Protein AF-A0AA45W7P8-F1 (afdb_monomer_lite)

Secondary structure (DSSP, 8-state):
-----S-SS-HHHHHHHHHHHHTTT--HHHHHHHHHHHHHHHTT----HHHHHHHHHHHHHHHHHHHHHT--

Structure (mmCIF, N/CA/C/O backbone):
data_AF-A0AA45W7P8-F1
#
_entry.id   AF-A0AA45W7P8-F1
#
loop_
_atom_site.group_PDB
_atom_site.id
_atom_site.type_symbol
_atom_site.label_atom_id
_atom_site.label_alt_id
_atom_site.label_comp_id
_atom_site.label_asym_id
_atom_site.label_entity_id
_atom_site.label_seq_id
_atom_site.pdbx_PDB_ins_code
_atom_site.Cartn_x
_atom_site.Cartn_y
_atom_site.Cartn_z
_atom_site.occupancy
_atom_site.B_iso_or_equiv
_atom_site.auth_seq_id
_atom_site.auth_comp_id
_atom_site.auth_asym_id
_atom_site.auth_atom_id
_atom_site.pdbx_PDB_model_num
ATOM 1 N N . MET A 1 1 ? 15.043 -23.046 -11.467 1.00 34.31 1 MET A N 1
ATOM 2 C CA . MET A 1 1 ? 14.720 -21.607 -11.510 1.00 34.31 1 MET A CA 1
ATOM 3 C C . MET A 1 1 ? 13.621 -21.395 -10.493 1.00 34.31 1 MET A C 1
ATOM 5 O O . MET A 1 1 ? 12.546 -21.948 -10.680 1.00 34.31 1 MET A O 1
ATOM 9 N N . SER A 1 2 ? 13.933 -20.760 -9.365 1.00 38.00 2 SER A N 1
ATOM 10 C CA . SER A 1 2 ? 12.948 -20.521 -8.310 1.00 38.00 2 SER A CA 1
ATOM 11 C C . SER A 1 2 ? 11.978 -19.454 -8.795 1.00 38.00 2 SER A C 1
ATOM 13 O O . SER A 1 2 ? 12.410 -18.379 -9.200 1.00 38.00 2 SER A O 1
ATOM 15 N N . ILE A 1 3 ? 10.687 -19.775 -8.801 1.00 42.94 3 ILE A N 1
ATOM 16 C CA . ILE A 1 3 ? 9.624 -18.783 -8.948 1.00 42.94 3 ILE A CA 1
ATOM 17 C C . ILE A 1 3 ? 9.774 -17.868 -7.725 1.00 42.94 3 ILE A C 1
ATOM 19 O O . ILE A 1 3 ? 9.735 -18.403 -6.613 1.00 42.94 3 ILE A O 1
ATOM 23 N N . PRO A 1 4 ? 10.028 -16.555 -7.872 1.00 41.53 4 PRO A N 1
ATOM 24 C CA . PRO A 1 4 ? 10.014 -15.662 -6.727 1.00 41.53 4 PRO A CA 1
ATOM 25 C C . PRO A 1 4 ? 8.588 -15.688 -6.181 1.00 41.53 4 PRO A C 1
ATOM 27 O O . PRO A 1 4 ? 7.652 -15.187 -6.797 1.00 41.53 4 PRO A O 1
ATOM 30 N N . THR A 1 5 ? 8.397 -16.384 -5.065 1.00 46.78 5 THR A N 1
ATOM 31 C CA . THR A 1 5 ? 7.184 -16.252 -4.270 1.00 46.78 5 THR A CA 1
ATOM 32 C C . THR A 1 5 ? 7.111 -14.790 -3.857 1.00 46.78 5 THR A C 1
ATOM 34 O O . THR A 1 5 ? 8.105 -14.292 -3.328 1.00 46.78 5 THR A O 1
ATOM 37 N N . LEU A 1 6 ? 5.987 -14.123 -4.139 1.00 51.03 6 LEU A N 1
ATOM 38 C CA . LEU A 1 6 ? 5.612 -12.786 -3.659 1.00 51.03 6 LEU A CA 1
ATOM 39 C C . LEU A 1 6 ? 5.698 -12.749 -2.125 1.00 51.03 6 LEU A C 1
ATOM 41 O O . LEU A 1 6 ? 4.732 -12.942 -1.406 1.00 51.03 6 LEU A O 1
ATOM 45 N N . SER A 1 7 ? 6.923 -12.630 -1.639 1.00 53.75 7 SER A N 1
ATOM 46 C CA . SER A 1 7 ? 7.341 -12.603 -0.243 1.00 53.75 7 SER A CA 1
ATOM 47 C C . SER A 1 7 ? 8.385 -11.493 -0.096 1.00 53.75 7 SER A C 1
ATOM 49 O O . SER A 1 7 ? 9.325 -11.613 0.687 1.00 53.75 7 SER A O 1
ATOM 51 N N . THR A 1 8 ? 8.269 -10.460 -0.939 1.00 71.88 8 THR A N 1
ATOM 52 C CA . THR A 1 8 ? 9.199 -9.329 -1.014 1.00 71.88 8 THR A CA 1
ATOM 53 C C . THR A 1 8 ? 8.951 -8.345 0.124 1.00 71.88 8 THR A C 1
ATOM 55 O O . THR A 1 8 ? 9.902 -7.775 0.648 1.00 71.88 8 THR A O 1
ATOM 58 N N . PHE A 1 9 ? 7.693 -8.196 0.550 1.00 81.88 9 PHE A N 1
ATOM 59 C CA . PHE A 1 9 ? 7.293 -7.270 1.604 1.00 81.88 9 PHE A CA 1
ATOM 60 C C . PHE A 1 9 ? 6.612 -8.019 2.744 1.00 81.88 9 PHE A C 1
ATOM 62 O O . PHE A 1 9 ? 5.861 -8.966 2.515 1.00 81.88 9 PHE A O 1
ATOM 69 N N . THR A 1 10 ? 6.892 -7.610 3.976 1.00 89.00 10 THR A N 1
ATOM 70 C CA . THR A 1 10 ? 6.210 -8.135 5.161 1.00 89.00 10 THR A CA 1
ATOM 71 C C . THR A 1 10 ? 4.856 -7.460 5.341 1.00 89.00 10 THR A C 1
ATOM 73 O O . THR A 1 10 ? 4.674 -6.313 4.934 1.00 89.00 10 THR A O 1
ATOM 76 N N . ASP A 1 11 ? 3.925 -8.119 6.029 1.00 89.31 11 ASP A N 1
ATOM 77 C CA . ASP A 1 11 ? 2.611 -7.535 6.331 1.00 89.31 11 ASP A CA 1
ATOM 78 C C . ASP A 1 11 ? 2.722 -6.174 7.032 1.00 89.31 11 ASP A C 1
ATOM 80 O O . ASP A 1 11 ? 1.930 -5.275 6.768 1.00 89.31 11 ASP A O 1
ATOM 84 N N . ASP A 1 12 ? 3.734 -5.993 7.887 1.00 89.25 12 ASP A N 1
ATOM 85 C CA . ASP A 1 12 ? 3.997 -4.712 8.547 1.00 89.25 12 ASP A CA 1
ATOM 86 C C . ASP A 1 12 ? 4.369 -3.614 7.537 1.00 89.25 12 ASP A C 1
ATOM 88 O O . ASP A 1 12 ? 3.875 -2.494 7.646 1.00 89.25 12 ASP A O 1
ATOM 92 N N . GLN A 1 13 ? 5.177 -3.929 6.517 1.00 90.44 13 GLN A N 1
ATOM 93 C CA . GLN A 1 13 ? 5.514 -2.986 5.443 1.00 90.44 13 GLN A CA 1
ATOM 94 C C . GLN A 1 13 ? 4.293 -2.656 4.579 1.00 90.44 13 GLN A C 1
ATOM 96 O O . GLN A 1 13 ? 4.095 -1.499 4.210 1.00 90.44 13 GLN A O 1
ATOM 101 N N . LEU A 1 14 ? 3.449 -3.650 4.289 1.00 92.25 14 LEU A N 1
ATOM 102 C CA . LEU A 1 14 ? 2.201 -3.452 3.549 1.00 92.25 14 LEU A CA 1
ATOM 103 C C . LEU A 1 14 ? 1.242 -2.531 4.318 1.00 92.25 14 LEU A C 1
ATOM 105 O O . LEU A 1 14 ? 0.682 -1.587 3.752 1.00 92.25 14 LEU A O 1
ATOM 109 N N . ARG A 1 15 ? 1.094 -2.768 5.626 1.00 91.31 15 ARG A N 1
ATOM 110 C CA . ARG A 1 15 ? 0.273 -1.948 6.525 1.00 91.31 15 ARG A CA 1
ATOM 111 C C . ARG A 1 15 ? 0.821 -0.533 6.661 1.00 91.31 15 ARG A C 1
ATOM 113 O O . ARG A 1 15 ? 0.057 0.426 6.559 1.00 91.31 15 ARG A O 1
ATOM 120 N N . GLU A 1 16 ? 2.131 -0.376 6.835 1.00 92.50 16 GLU A N 1
ATOM 121 C CA . GLU A 1 16 ? 2.771 0.938 6.929 1.00 92.50 16 GLU A CA 1
ATOM 122 C C . GLU A 1 16 ? 2.608 1.744 5.633 1.00 92.50 16 GLU A C 1
ATOM 124 O O . GLU A 1 16 ? 2.250 2.926 5.686 1.00 92.50 16 GLU A O 1
ATOM 129 N N . ALA A 1 17 ? 2.792 1.103 4.475 1.00 92.62 17 ALA A N 1
ATOM 130 C CA . ALA A 1 17 ? 2.593 1.732 3.175 1.00 92.62 17 ALA A CA 1
ATOM 131 C C . ALA A 1 17 ? 1.150 2.221 3.003 1.00 92.62 17 ALA A C 1
ATOM 133 O O . ALA A 1 17 ? 0.932 3.368 2.609 1.00 92.62 17 ALA A O 1
ATOM 134 N N . TYR A 1 18 ? 0.156 1.406 3.367 1.00 93.94 18 TYR A N 1
ATOM 135 C CA . TYR A 1 18 ? -1.246 1.824 3.332 1.00 93.94 18 TYR A CA 1
ATOM 136 C C . TYR A 1 18 ? -1.546 2.953 4.324 1.00 93.94 18 TYR A C 1
ATOM 138 O O . TYR A 1 18 ? -2.167 3.950 3.956 1.00 93.94 18 TYR A O 1
ATOM 146 N N . ALA A 1 19 ? -1.052 2.861 5.560 1.00 93.00 19 ALA A N 1
ATOM 147 C CA . ALA A 1 19 ? -1.228 3.904 6.569 1.00 93.00 19 ALA A CA 1
ATOM 148 C C . ALA A 1 19 ? -0.633 5.248 6.119 1.00 93.00 19 ALA A C 1
ATOM 150 O O . ALA A 1 19 ? -1.192 6.306 6.414 1.00 93.00 19 ALA A O 1
ATOM 151 N N . PHE A 1 20 ? 0.480 5.230 5.384 1.00 93.56 20 PHE A N 1
ATOM 152 C CA . PHE A 1 20 ? 1.058 6.430 4.786 1.00 93.56 20 PHE A CA 1
ATOM 153 C C . PHE A 1 20 ? 0.137 7.065 3.734 1.00 93.56 20 PHE A C 1
ATOM 155 O O . PHE A 1 20 ? -0.014 8.287 3.733 1.00 93.56 20 PHE A O 1
ATOM 162 N N . GLN A 1 21 ? -0.522 6.263 2.892 1.00 94.69 21 GLN A N 1
ATOM 163 C CA . GLN A 1 21 ? -1.494 6.760 1.909 1.00 94.69 21 GLN A CA 1
ATOM 164 C C . GLN A 1 21 ? -2.755 7.323 2.576 1.00 94.69 21 GLN A C 1
ATOM 166 O O . GLN A 1 21 ? -3.216 8.403 2.211 1.00 94.69 21 GLN A O 1
ATOM 171 N N . VAL A 1 22 ? -3.250 6.668 3.630 1.00 93.00 22 VAL A N 1
ATOM 172 C CA . VAL A 1 22 ? -4.414 7.141 4.398 1.00 93.00 22 VAL A CA 1
ATOM 173 C C . VAL A 1 22 ? -4.162 8.517 5.024 1.00 93.00 22 VAL A C 1
ATOM 175 O O . VAL A 1 22 ? -5.061 9.352 5.037 1.00 93.00 22 VAL A O 1
ATOM 178 N N . ARG A 1 23 ? -2.935 8.809 5.484 1.00 93.38 23 ARG A N 1
ATOM 179 C CA . ARG A 1 23 ? -2.558 10.148 5.993 1.00 93.38 23 ARG A CA 1
ATOM 180 C C . ARG A 1 23 ? -2.585 11.246 4.923 1.00 93.38 23 ARG A C 1
ATOM 182 O O . ARG A 1 23 ? -2.570 12.420 5.278 1.00 93.38 23 ARG A O 1
ATOM 189 N N . GLN A 1 24 ? -2.598 10.871 3.647 1.00 90.94 24 GLN A N 1
ATOM 190 C CA . GLN A 1 24 ? -2.712 11.770 2.497 1.00 90.94 24 GLN A CA 1
ATOM 191 C C . GLN A 1 24 ? -4.134 11.785 1.905 1.00 90.94 24 GLN A C 1
ATOM 193 O O . GLN A 1 24 ? -4.311 12.209 0.768 1.00 90.94 24 GLN A O 1
ATOM 198 N N . ASP A 1 25 ? -5.131 11.303 2.657 1.00 92.31 25 ASP A N 1
ATOM 199 C CA . ASP A 1 25 ? -6.530 11.140 2.234 1.00 92.31 25 ASP A CA 1
ATOM 200 C C . ASP A 1 25 ? -6.762 10.107 1.109 1.00 92.31 25 ASP A C 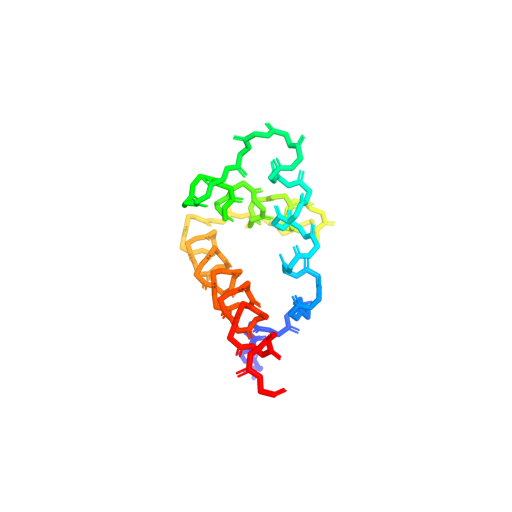1
ATOM 202 O O . ASP A 1 25 ? -7.860 10.015 0.557 1.00 92.31 25 ASP A O 1
ATOM 206 N N . TYR A 1 26 ? -5.778 9.250 0.811 1.00 88.81 26 TYR A N 1
ATOM 207 C CA . TYR A 1 26 ? -5.962 8.104 -0.082 1.00 88.81 26 TYR A CA 1
ATOM 208 C C . TYR A 1 26 ? -6.370 6.865 0.722 1.00 88.81 26 TYR A C 1
ATOM 210 O O . TYR A 1 26 ? -5.548 6.223 1.376 1.00 88.81 26 TYR A O 1
ATOM 218 N N . CYS A 1 27 ? -7.653 6.507 0.668 1.00 88.69 27 CYS A N 1
ATOM 219 C CA . CYS A 1 27 ? -8.223 5.366 1.388 1.00 88.69 27 CYS A CA 1
ATOM 220 C C . CYS A 1 27 ? -8.935 4.372 0.453 1.00 88.69 27 CYS A C 1
ATOM 222 O O . CYS A 1 27 ? -9.143 4.637 -0.734 1.00 88.69 27 CYS A O 1
ATOM 224 N N . GLY A 1 28 ? -9.276 3.193 0.984 1.00 89.94 28 GLY A N 1
ATOM 225 C CA . GLY A 1 28 ? -9.943 2.132 0.225 1.00 89.94 28 GLY A CA 1
ATOM 226 C C . GLY A 1 28 ? -9.075 1.610 -0.922 1.00 89.94 28 GLY A C 1
ATOM 227 O O . GLY A 1 28 ? -7.851 1.548 -0.804 1.00 89.94 28 GLY A O 1
ATOM 228 N N . ASP A 1 29 ? -9.694 1.254 -2.046 1.00 90.88 29 ASP A N 1
ATOM 229 C CA . ASP A 1 29 ? -8.984 0.661 -3.191 1.00 90.88 29 ASP A CA 1
ATOM 230 C C . ASP A 1 29 ? -7.971 1.621 -3.829 1.00 90.88 29 ASP A C 1
ATOM 232 O O . ASP A 1 29 ? -6.899 1.200 -4.269 1.00 90.88 29 ASP A O 1
ATOM 236 N N . MET A 1 30 ? -8.259 2.927 -3.798 1.00 92.00 30 MET A N 1
ATOM 237 C CA . MET A 1 30 ? -7.330 3.956 -4.268 1.00 92.00 30 MET A CA 1
ATOM 238 C C . MET A 1 30 ? -6.078 4.023 -3.382 1.00 92.00 30 MET A C 1
ATOM 240 O O . MET A 1 30 ? -4.965 4.060 -3.900 1.00 92.00 30 MET A O 1
ATOM 244 N N . GLY A 1 31 ? -6.246 3.969 -2.056 1.00 93.44 31 GLY A N 1
ATOM 245 C CA . GLY A 1 31 ? -5.128 3.933 -1.107 1.00 93.44 31 GLY A CA 1
ATOM 246 C C . GLY A 1 31 ? -4.284 2.663 -1.222 1.00 93.44 31 GLY A C 1
ATOM 247 O O . GLY A 1 31 ? -3.058 2.737 -1.189 1.00 93.44 31 GLY A O 1
ATOM 248 N N . ARG A 1 32 ? -4.919 1.501 -1.424 1.00 94.38 32 ARG A N 1
ATOM 249 C CA . ARG A 1 32 ? -4.224 0.216 -1.631 1.00 94.38 32 ARG A CA 1
ATOM 250 C C . ARG A 1 32 ? -3.395 0.226 -2.915 1.00 94.38 32 ARG A C 1
ATOM 252 O O . ARG A 1 32 ? -2.236 -0.174 -2.896 1.00 94.38 32 ARG A O 1
ATOM 259 N N . THR A 1 33 ? -3.962 0.749 -4.000 1.00 94.88 33 THR A N 1
ATOM 260 C CA . THR A 1 33 ? -3.272 0.876 -5.292 1.00 94.88 33 THR A CA 1
ATOM 261 C C . THR A 1 33 ? -2.096 1.850 -5.205 1.00 94.88 33 THR A C 1
ATOM 263 O O . THR A 1 33 ? -0.991 1.526 -5.633 1.00 94.88 33 THR A O 1
ATOM 266 N N . ALA A 1 34 ? -2.289 3.013 -4.574 1.00 93.88 34 ALA A N 1
ATOM 267 C CA . ALA A 1 34 ? -1.218 3.986 -4.362 1.00 93.88 34 ALA A CA 1
ATOM 268 C C . ALA A 1 34 ? -0.084 3.426 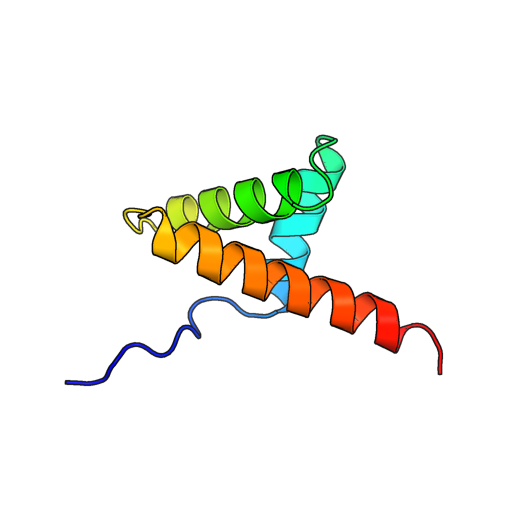-3.484 1.00 93.88 34 ALA A C 1
ATOM 270 O O . ALA A 1 34 ? 1.091 3.673 -3.750 1.00 93.88 34 ALA A O 1
ATOM 271 N N . ALA A 1 35 ? -0.422 2.641 -2.458 1.00 94.19 35 ALA A N 1
ATOM 272 C CA . ALA A 1 35 ? 0.555 1.983 -1.598 1.00 94.19 35 ALA A CA 1
ATOM 273 C C . ALA A 1 35 ? 1.353 0.912 -2.357 1.00 94.19 3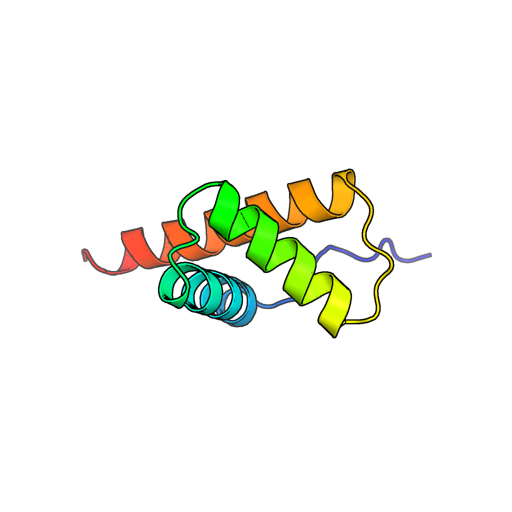5 ALA A C 1
ATOM 275 O O . ALA A 1 35 ? 2.575 0.863 -2.226 1.00 94.19 35 ALA A O 1
ATOM 276 N N . ALA A 1 36 ? 0.688 0.117 -3.199 1.00 93.19 36 ALA A N 1
ATOM 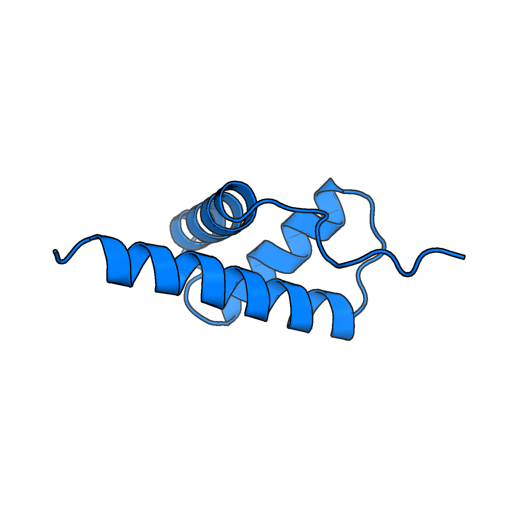277 C CA . ALA A 1 36 ? 1.340 -0.870 -4.055 1.00 93.19 36 ALA A CA 1
ATOM 278 C C . ALA A 1 36 ? 2.330 -0.218 -5.031 1.00 93.19 36 ALA A C 1
ATOM 280 O O . ALA A 1 36 ? 3.484 -0.636 -5.113 1.00 93.19 36 ALA A O 1
ATOM 281 N N . MET A 1 37 ? 1.914 0.848 -5.721 1.00 92.25 37 MET A N 1
ATOM 282 C CA . MET A 1 37 ? 2.791 1.588 -6.633 1.00 92.25 37 MET A CA 1
ATOM 283 C C . MET A 1 37 ? 4.012 2.169 -5.911 1.00 92.25 37 MET A C 1
ATOM 285 O O . MET A 1 37 ? 5.133 2.018 -6.391 1.00 92.25 37 MET A O 1
ATOM 289 N N . ALA A 1 38 ? 3.808 2.780 -4.740 1.00 91.50 38 ALA A N 1
ATOM 290 C CA . ALA A 1 38 ? 4.890 3.374 -3.961 1.00 91.50 38 ALA A CA 1
ATOM 291 C C . ALA A 1 38 ? 5.916 2.333 -3.481 1.00 91.50 38 ALA A C 1
ATOM 293 O O . ALA A 1 38 ? 7.115 2.595 -3.522 1.00 91.50 38 ALA A O 1
ATOM 294 N N . LEU A 1 39 ? 5.464 1.152 -3.047 1.00 90.69 39 LEU A N 1
ATOM 295 C CA . LEU A 1 39 ? 6.354 0.066 -2.623 1.00 90.69 39 LEU A CA 1
ATOM 296 C C . LEU A 1 39 ? 7.193 -0.475 -3.784 1.00 90.69 39 LEU A C 1
ATOM 298 O O . LEU A 1 39 ? 8.396 -0.675 -3.630 1.00 90.69 39 LEU A O 1
ATOM 302 N N . LEU A 1 40 ? 6.579 -0.676 -4.952 1.00 89.69 40 LEU A N 1
ATOM 303 C CA . LEU A 1 40 ? 7.284 -1.154 -6.144 1.00 89.69 40 LEU A CA 1
ATOM 304 C C . LEU A 1 40 ? 8.303 -0.125 -6.649 1.00 89.69 40 LEU A C 1
ATOM 306 O O . LEU A 1 40 ? 9.419 -0.495 -7.011 1.00 89.69 40 LEU A O 1
ATOM 310 N N . GLU A 1 41 ? 7.954 1.164 -6.608 1.00 89.31 41 GLU A N 1
ATOM 311 C CA . GLU A 1 41 ? 8.876 2.253 -6.937 1.00 89.31 41 GLU A CA 1
ATOM 312 C C . GLU A 1 41 ? 10.066 2.302 -5.964 1.00 89.31 41 GLU A C 1
ATOM 314 O O . GLU A 1 41 ? 11.212 2.421 -6.400 1.00 89.31 41 GLU A O 1
ATOM 319 N N . GLN A 1 42 ? 9.820 2.155 -4.658 1.00 86.56 42 GLN A N 1
ATOM 320 C CA . GLN A 1 42 ? 10.871 2.130 -3.632 1.00 86.56 42 GLN A CA 1
ATOM 321 C C . GLN A 1 42 ? 11.815 0.929 -3.762 1.00 86.56 42 GLN A C 1
ATOM 323 O O . GLN A 1 42 ? 13.012 1.065 -3.513 1.00 86.56 42 GLN A O 1
ATOM 328 N N . ASP A 1 43 ? 11.293 -0.226 -4.170 1.00 85.62 43 ASP A N 1
ATOM 329 C CA . ASP A 1 43 ? 12.068 -1.442 -4.438 1.00 85.62 43 ASP A CA 1
ATOM 330 C C . ASP A 1 43 ? 12.862 -1.362 -5.761 1.00 85.62 43 ASP A C 1
ATOM 332 O O . ASP A 1 43 ? 13.732 -2.187 -6.033 1.00 85.62 43 ASP A O 1
ATOM 336 N N . GLY A 1 44 ? 1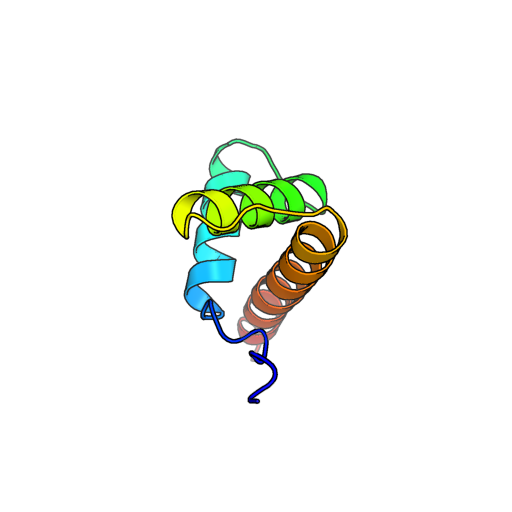2.612 -0.336 -6.586 1.00 83.62 44 GLY A N 1
ATOM 337 C CA . GLY A 1 44 ? 13.234 -0.181 -7.904 1.00 83.62 44 GLY A CA 1
ATOM 338 C C . GLY A 1 44 ? 12.697 -1.170 -8.941 1.00 83.62 44 GLY A C 1
ATOM 339 O O . GLY A 1 44 ? 13.320 -1.381 -9.986 1.00 83.62 44 GLY A O 1
ATOM 340 N N . THR A 1 45 ? 11.544 -1.775 -8.658 1.00 83.75 45 THR A N 1
ATOM 341 C CA . THR A 1 45 ? 10.869 -2.726 -9.531 1.00 83.75 45 THR A CA 1
ATOM 342 C C . THR A 1 45 ? 10.029 -1.973 -10.560 1.00 83.75 45 THR A C 1
ATOM 344 O O . THR A 1 45 ? 9.237 -1.091 -10.230 1.00 83.75 45 THR A O 1
ATOM 347 N N . VAL A 1 46 ? 10.187 -2.329 -11.840 1.00 84.00 46 VAL A N 1
ATOM 348 C CA . VAL A 1 46 ? 9.321 -1.811 -12.907 1.00 84.00 46 VAL A CA 1
ATOM 349 C C . VAL A 1 46 ? 7.932 -2.406 -12.706 1.00 84.00 46 VAL A C 1
ATOM 351 O O . VAL A 1 46 ? 7.719 -3.585 -12.976 1.00 84.00 46 VAL A O 1
ATOM 354 N N . ALA A 1 47 ? 7.017 -1.592 -12.188 1.00 79.44 47 ALA A N 1
ATOM 355 C CA . ALA A 1 47 ? 5.657 -2.010 -11.898 1.00 79.44 47 ALA A CA 1
ATOM 356 C C . ALA A 1 47 ? 4.867 -2.237 -13.196 1.00 79.44 47 ALA A C 1
ATOM 358 O O . ALA A 1 47 ? 4.801 -1.349 -14.050 1.00 79.44 47 ALA A O 1
ATOM 359 N N . ASP A 1 48 ? 4.262 -3.416 -13.321 1.00 88.56 48 ASP A N 1
ATOM 360 C CA . ASP A 1 48 ? 3.186 -3.676 -14.274 1.00 88.56 48 ASP A CA 1
ATOM 361 C C . ASP A 1 48 ? 1.825 -3.689 -13.555 1.00 88.56 48 ASP A C 1
ATOM 363 O O . ASP A 1 48 ? 1.754 -3.784 -12.325 1.00 88.56 48 ASP A O 1
ATOM 367 N N . ASP A 1 49 ? 0.742 -3.553 -14.321 1.00 89.69 49 ASP A N 1
ATOM 368 C CA . ASP A 1 49 ? -0.611 -3.436 -13.765 1.00 89.69 49 ASP A CA 1
ATOM 369 C C . ASP A 1 49 ? -1.014 -4.687 -12.959 1.00 89.69 49 ASP A C 1
ATOM 371 O O . ASP A 1 49 ? -1.596 -4.566 -11.880 1.00 89.69 49 ASP A O 1
ATOM 375 N N . ASP A 1 50 ? -0.626 -5.885 -13.412 1.00 90.38 50 ASP A N 1
ATOM 376 C CA . ASP A 1 50 ? -0.919 -7.151 -12.724 1.00 90.38 50 ASP A CA 1
ATOM 377 C C . ASP A 1 50 ? -0.195 -7.245 -11.366 1.00 90.38 50 ASP A C 1
ATOM 379 O O . ASP A 1 50 ? -0.725 -7.791 -10.393 1.00 90.38 50 ASP A O 1
ATOM 383 N N . MET A 1 51 ? 1.036 -6.739 -11.283 1.00 89.25 51 MET A N 1
ATOM 384 C CA . MET A 1 51 ? 1.832 -6.669 -10.060 1.00 89.25 51 MET A CA 1
ATOM 385 C C . MET A 1 51 ? 1.242 -5.663 -9.082 1.00 89.25 51 MET A C 1
ATOM 387 O O . MET A 1 51 ? 1.153 -5.962 -7.889 1.00 89.25 51 MET A O 1
ATOM 391 N N . ILE A 1 52 ? 0.809 -4.504 -9.578 1.00 91.12 52 ILE A N 1
ATOM 392 C CA . ILE A 1 52 ? 0.139 -3.487 -8.767 1.00 91.12 52 ILE A CA 1
ATOM 393 C C . ILE A 1 52 ? -1.165 -4.052 -8.199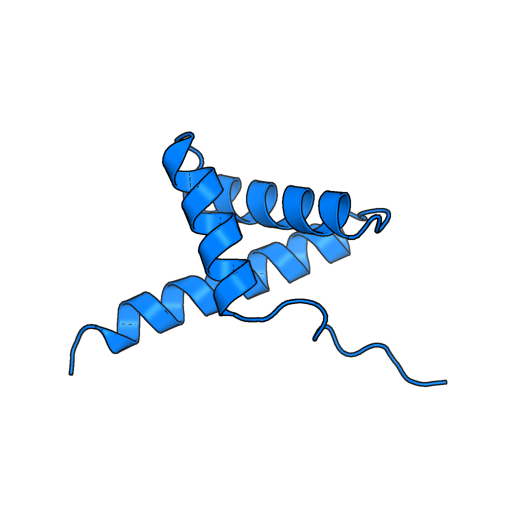 1.00 91.12 52 ILE A C 1
ATOM 395 O O . ILE A 1 52 ? -1.386 -3.951 -6.994 1.00 91.12 52 ILE A O 1
ATOM 399 N N . GLU A 1 53 ? -2.001 -4.693 -9.020 1.00 93.12 53 GLU A N 1
ATOM 400 C CA . GLU A 1 53 ? -3.266 -5.286 -8.567 1.00 93.12 53 GLU A CA 1
ATOM 401 C C . GLU A 1 53 ? -3.050 -6.387 -7.524 1.00 93.12 53 GLU A C 1
ATOM 403 O O . GLU A 1 53 ? -3.732 -6.413 -6.494 1.00 93.12 53 GLU A O 1
ATOM 408 N N . ARG A 1 54 ? -2.078 -7.281 -7.742 1.00 91.31 54 ARG A N 1
ATOM 409 C CA . ARG A 1 54 ? -1.751 -8.336 -6.769 1.00 91.31 54 ARG A CA 1
ATOM 410 C C . ARG A 1 54 ? -1.270 -7.756 -5.448 1.00 91.31 54 ARG A C 1
ATOM 412 O O . ARG A 1 54 ? -1.769 -8.162 -4.400 1.00 91.31 54 ARG A O 1
ATOM 419 N N . LEU A 1 55 ? -0.355 -6.792 -5.490 1.00 92.19 55 LEU A N 1
ATOM 420 C CA . LEU A 1 55 ? 0.181 -6.172 -4.284 1.00 92.19 55 LEU A CA 1
ATOM 421 C C . LEU A 1 55 ? -0.888 -5.346 -3.554 1.00 92.19 55 LEU A C 1
ATOM 423 O O . LEU A 1 55 ? -0.973 -5.399 -2.332 1.00 92.19 55 LEU A O 1
ATOM 427 N N . ALA A 1 56 ? -1.774 -4.654 -4.274 1.00 93.81 56 ALA A N 1
ATOM 428 C CA . ALA A 1 56 ? -2.909 -3.948 -3.679 1.00 93.81 56 ALA A CA 1
ATOM 429 C C . ALA A 1 56 ? -3.875 -4.908 -2.961 1.00 93.81 56 ALA A C 1
ATOM 431 O O . ALA A 1 56 ? -4.386 -4.584 -1.883 1.00 93.81 56 ALA A O 1
ATOM 432 N N . ALA A 1 57 ? -4.099 -6.104 -3.515 1.00 92.44 57 ALA A N 1
ATOM 433 C CA . ALA A 1 57 ? -4.891 -7.145 -2.867 1.00 92.44 57 ALA A CA 1
ATOM 434 C C . ALA A 1 57 ? -4.202 -7.710 -1.610 1.00 92.44 57 ALA A C 1
ATOM 436 O O . ALA A 1 57 ? -4.872 -7.943 -0.603 1.00 92.44 57 ALA A O 1
ATOM 437 N N . GLU A 1 58 ? -2.881 -7.903 -1.639 1.00 92.38 58 GLU A N 1
ATOM 438 C CA . GLU A 1 58 ? -2.092 -8.325 -0.470 1.00 92.38 58 GLU A CA 1
ATOM 439 C C . GLU A 1 58 ? -2.118 -7.273 0.644 1.00 92.38 58 GLU A C 1
ATOM 441 O O . GLU A 1 58 ? -2.374 -7.612 1.798 1.00 92.38 58 GLU A O 1
ATOM 446 N N . ILE A 1 59 ? -1.978 -5.990 0.300 1.00 92.44 59 ILE A N 1
ATOM 447 C CA . ILE A 1 59 ? -2.144 -4.873 1.240 1.00 92.44 59 ILE A CA 1
ATOM 448 C C . ILE A 1 59 ? -3.541 -4.898 1.864 1.00 92.44 59 ILE A C 1
ATOM 450 O O . ILE A 1 59 ? -3.679 -4.740 3.075 1.00 92.44 59 ILE A O 1
ATOM 454 N N . GLY A 1 60 ? -4.580 -5.130 1.056 1.00 92.25 60 GLY A N 1
ATOM 455 C CA . GLY A 1 60 ? -5.948 -5.279 1.547 1.00 92.25 60 GLY A CA 1
ATOM 456 C C . GLY A 1 60 ? -6.067 -6.367 2.615 1.00 92.25 60 GLY A C 1
ATOM 457 O O . GLY A 1 60 ? -6.609 -6.104 3.684 1.00 92.25 60 GLY A O 1
ATOM 458 N N . ARG A 1 61 ? -5.487 -7.548 2.370 1.00 90.31 61 ARG A N 1
ATOM 459 C CA . ARG A 1 61 ? -5.473 -8.652 3.344 1.00 90.31 61 ARG A CA 1
ATOM 460 C C . ARG A 1 61 ? -4.724 -8.286 4.622 1.00 90.31 61 ARG A C 1
ATOM 462 O O . ARG A 1 61 ? -5.277 -8.454 5.702 1.00 90.31 61 ARG A O 1
ATOM 469 N N . ALA A 1 62 ? -3.519 -7.732 4.503 1.00 88.88 62 ALA A N 1
ATOM 470 C CA . ALA A 1 62 ? -2.692 -7.382 5.657 1.00 88.88 62 ALA A CA 1
ATOM 471 C C . ALA A 1 62 ? -3.363 -6.338 6.572 1.00 88.88 62 ALA A C 1
ATOM 473 O O . ALA A 1 62 ? -3.215 -6.395 7.792 1.00 88.88 62 ALA A O 1
ATOM 474 N N . VAL A 1 63 ? -4.117 -5.399 5.990 1.00 88.12 63 VAL A N 1
ATOM 475 C CA . VAL A 1 63 ? -4.879 -4.373 6.721 1.00 88.12 63 VAL A CA 1
ATOM 476 C C . VAL A 1 63 ? -6.157 -4.950 7.345 1.00 88.12 63 VAL A C 1
ATOM 478 O O . VAL A 1 63 ? -6.476 -4.640 8.494 1.00 88.12 63 VAL A O 1
ATOM 481 N N . ASP A 1 64 ? -6.882 -5.810 6.626 1.00 85.12 64 ASP A N 1
ATOM 482 C CA . ASP A 1 64 ? -8.127 -6.414 7.121 1.00 85.12 64 ASP A CA 1
ATOM 483 C C . ASP A 1 64 ? -7.870 -7.433 8.257 1.00 85.12 64 ASP A C 1
ATOM 485 O O . ASP A 1 64 ? -8.704 -7.591 9.157 1.00 85.12 64 ASP A O 1
ATOM 489 N N . GLU A 1 65 ? -6.707 -8.094 8.256 1.00 75.56 65 GLU A N 1
ATOM 490 C CA . GLU A 1 65 ? -6.260 -9.007 9.318 1.00 75.56 65 GLU A CA 1
ATOM 491 C C . GLU A 1 65 ? -5.904 -8.272 10.624 1.00 75.56 65 GLU A C 1
ATOM 493 O O . GLU A 1 65 ? -6.234 -8.755 11.710 1.00 75.56 65 GLU A O 1
ATOM 498 N N . GLU A 1 66 ? -5.323 -7.069 10.551 1.00 64.12 66 GLU A N 1
ATOM 499 C CA . GLU A 1 66 ? -5.093 -6.213 11.728 1.00 64.12 66 GLU A CA 1
ATOM 500 C C . GLU A 1 66 ? -6.418 -5.718 12.331 1.00 64.12 66 GLU A C 1
ATOM 502 O O . GLU A 1 66 ? -6.592 -5.726 13.552 1.00 64.12 66 GLU A O 1
ATOM 507 N N . GLY A 1 67 ? -7.394 -5.376 11.482 1.00 55.88 67 GLY A N 1
ATOM 508 C CA . GLY A 1 67 ? -8.736 -4.977 11.913 1.00 55.88 67 GLY A CA 1
ATOM 509 C C . GLY A 1 67 ? -9.507 -6.079 12.651 1.00 55.88 67 GLY A C 1
ATOM 510 O O . GLY A 1 67 ? -10.290 -5.778 13.552 1.00 55.88 67 GLY A O 1
ATOM 511 N N . HIS A 1 68 ? -9.265 -7.353 12.324 1.00 48.41 68 HIS A N 1
ATOM 512 C CA . HIS A 1 68 ? -9.898 -8.495 12.997 1.00 48.41 68 HIS A CA 1
ATOM 513 C C . HIS A 1 68 ? -9.213 -8.915 14.304 1.00 48.41 68 HIS A C 1
ATOM 515 O O . HIS A 1 68 ? -9.872 -9.491 15.170 1.00 48.41 68 HIS A O 1
ATOM 521 N N . ASN A 1 69 ? -7.923 -8.624 14.488 1.00 45.91 69 ASN A N 1
ATOM 522 C CA . ASN A 1 69 ? -7.179 -9.047 15.681 1.00 45.91 69 ASN A CA 1
ATOM 523 C C . ASN A 1 69 ? -7.288 -8.059 16.863 1.00 45.91 69 ASN A C 1
ATOM 525 O O . ASN A 1 69 ? -6.785 -8.326 17.951 1.00 45.91 69 ASN A O 1
ATOM 529 N N . ALA A 1 70 ? -7.974 -6.927 16.679 1.00 43.84 70 ALA A N 1
ATOM 530 C CA . ALA A 1 70 ? -8.260 -5.949 17.731 1.00 43.84 70 ALA A CA 1
ATOM 531 C C . ALA A 1 70 ? -9.561 -6.241 18.519 1.00 43.84 70 ALA A C 1
ATOM 533 O O . ALA A 1 70 ? -10.031 -5.385 19.268 1.00 43.84 70 ALA A O 1
ATOM 534 N N . THR A 1 71 ? -10.198 -7.407 18.339 1.00 40.12 71 THR A N 1
ATOM 535 C CA . THR A 1 71 ? -11.480 -7.758 18.996 1.00 40.12 71 THR A CA 1
ATOM 536 C C . THR A 1 71 ? -11.518 -9.195 19.538 1.00 40.12 71 THR A C 1
ATOM 538 O O . THR A 1 71 ? -12.449 -9.951 19.256 1.00 40.12 71 THR A O 1
ATOM 541 N N . VAL A 1 72 ? -10.537 -9.568 20.365 1.00 40.38 72 VAL A N 1
ATOM 542 C CA . VAL A 1 72 ? -10.628 -10.730 21.274 1.00 40.38 72 VAL A CA 1
ATOM 543 C C . VAL A 1 72 ? -10.009 -10.427 22.628 1.00 40.38 72 VAL A C 1
ATOM 545 O O . VAL A 1 72 ? -8.907 -9.839 22.655 1.00 40.38 72 VAL A O 1
#

pLDDT: mean 81.39, std 18.06, range [34.31, 94.88]

Organism: NCBI:txid405559

Foldseek 3Di:
DDDPDPPPDDLVLLQVLLVVLVVVVQDDLRSLLNSQVVVCVVVVHPDDPVSSVVSSVSSVVSNVVVVVVVPD

Radius of gyration: 12.43 Å; chains: 1; bounding box: 26×33×36 Å

Sequence (72 aa):
MSIPTLSTFTDDQLREAYAFQVRQDYCGDMGRTAAAMALLEQDGTVADDDMIERLAAEIGRAVDEEGHNATV